Protein AF-A0A4V1XNG8-F1 (afdb_monomer_lite)

pLDDT: mean 71.33, std 11.83, range [43.94, 88.0]

Secondary structure (DSSP, 8-state):
----SHHHHHHHHHT---GGGSTTT-----S---HHHHHHHHHHHHHHHHHHHHHHHHHHHHHHHHHHHHHGGGGHHHHHHHHHHHHHHHHH--

Structure (mmCIF, N/CA/C/O backbone):
data_AF-A0A4V1XNG8-F1
#
_entry.id   AF-A0A4V1XNG8-F1
#
loop_
_atom_site.group_PDB
_atom_site.id
_atom_site.type_symbol
_atom_site.label_atom_id
_atom_site.label_alt_id
_atom_site.label_comp_id
_atom_site.label_asym_id
_atom_site.label_entity_id
_atom_site.label_seq_id
_atom_site.pdbx_PDB_ins_code
_atom_site.Cartn_x
_atom_site.Cartn_y
_atom_site.Cartn_z
_atom_site.occupancy
_atom_site.B_iso_or_equiv
_atom_site.auth_seq_id
_atom_site.auth_comp_id
_atom_site.auth_asym_id
_atom_site.auth_atom_id
_atom_site.pdbx_PDB_model_num
ATOM 1 N N . MET A 1 1 ? 8.535 -7.028 1.753 1.00 43.94 1 MET A N 1
ATOM 2 C CA . MET A 1 1 ? 8.831 -7.791 0.526 1.00 43.94 1 MET A CA 1
ATOM 3 C C . MET A 1 1 ? 8.357 -6.911 -0.594 1.00 43.94 1 MET A C 1
ATOM 5 O O . MET A 1 1 ? 7.167 -6.655 -0.667 1.00 43.94 1 MET A O 1
ATOM 9 N N . TYR A 1 2 ? 9.281 -6.318 -1.335 1.00 44.38 2 TYR A N 1
ATOM 10 C CA . TYR A 1 2 ? 8.893 -5.544 -2.497 1.00 44.38 2 TYR A CA 1
ATOM 11 C C . TYR A 1 2 ? 8.427 -6.511 -3.573 1.00 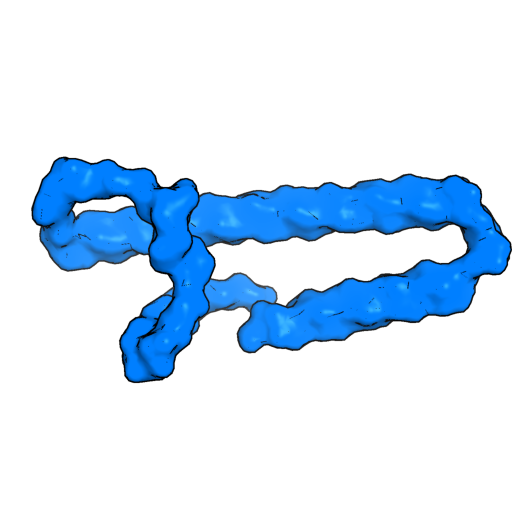44.38 2 TYR A C 1
ATOM 13 O O . TYR A 1 2 ? 8.860 -7.658 -3.613 1.00 44.38 2 TYR A O 1
ATOM 21 N N . ASN A 1 3 ? 7.520 -6.045 -4.418 1.00 52.97 3 ASN A N 1
ATOM 22 C CA . ASN A 1 3 ? 7.019 -6.755 -5.580 1.00 52.97 3 ASN A CA 1
ATOM 23 C C . ASN A 1 3 ? 8.192 -6.974 -6.573 1.00 52.97 3 ASN A C 1
ATOM 25 O O . ASN A 1 3 ? 8.440 -6.193 -7.497 1.00 52.97 3 ASN A O 1
ATOM 29 N N . ASP A 1 4 ? 9.023 -7.969 -6.259 1.00 45.78 4 ASP A N 1
ATOM 30 C CA . ASP A 1 4 ? 10.421 -8.076 -6.664 1.00 45.78 4 ASP A CA 1
ATOM 31 C C . ASP A 1 4 ? 10.517 -8.793 -8.001 1.00 45.78 4 ASP A C 1
ATOM 33 O O . ASP A 1 4 ? 10.542 -10.012 -8.039 1.00 45.78 4 ASP A O 1
ATOM 37 N N . TYR A 1 5 ? 10.627 -8.019 -9.084 1.00 44.97 5 TYR A N 1
ATOM 38 C CA . TYR A 1 5 ? 11.191 -8.384 -10.397 1.00 44.97 5 TYR A CA 1
ATOM 39 C C . TYR A 1 5 ? 10.505 -9.518 -11.202 1.00 44.97 5 TYR A C 1
ATOM 41 O O . TYR A 1 5 ? 10.348 -9.376 -12.415 1.00 44.97 5 TYR A O 1
ATOM 49 N N . GLU A 1 6 ? 10.059 -10.591 -10.558 1.00 51.53 6 GLU A N 1
ATOM 50 C CA . GLU A 1 6 ? 9.423 -11.786 -11.105 1.00 51.53 6 GLU A CA 1
ATOM 51 C C . GLU A 1 6 ? 7.917 -11.605 -11.327 1.00 51.53 6 GLU A C 1
ATOM 53 O O . GLU A 1 6 ? 7.383 -12.216 -12.251 1.00 51.53 6 GLU A O 1
ATOM 58 N N . SER A 1 7 ? 7.240 -10.721 -10.579 1.00 62.22 7 SER A N 1
ATOM 59 C CA . SER A 1 7 ? 5.801 -10.487 -10.773 1.00 62.22 7 SER A CA 1
ATOM 60 C C . SER A 1 7 ? 5.488 -9.880 -12.127 1.00 62.22 7 SER A C 1
ATOM 62 O O . SER A 1 7 ? 4.606 -10.381 -12.783 1.00 62.22 7 SER A O 1
ATOM 64 N N . VAL A 1 8 ? 6.254 -8.911 -12.636 1.00 65.50 8 VAL A N 1
ATOM 65 C CA . VAL A 1 8 ? 5.968 -8.331 -13.965 1.00 65.50 8 VAL A CA 1
ATOM 66 C C . VAL A 1 8 ? 6.097 -9.364 -15.084 1.00 65.50 8 VAL A C 1
ATOM 68 O O . VAL A 1 8 ? 5.366 -9.307 -16.069 1.00 65.50 8 VAL A O 1
ATOM 71 N N . THR A 1 9 ? 7.037 -10.303 -14.955 1.00 67.81 9 THR A N 1
ATOM 72 C CA . THR A 1 9 ? 7.187 -11.378 -15.946 1.00 67.81 9 THR A CA 1
ATOM 73 C C . THR A 1 9 ? 6.023 -12.359 -15.825 1.00 67.81 9 THR A C 1
ATOM 75 O O . THR A 1 9 ? 5.387 -12.662 -16.828 1.00 67.81 9 THR A O 1
ATOM 78 N N . ARG A 1 10 ? 5.681 -12.765 -14.596 1.00 70.81 10 ARG A N 1
ATOM 79 C CA . ARG A 1 10 ? 4.526 -13.622 -14.303 1.00 70.81 10 ARG A CA 1
ATOM 80 C C . ARG A 1 10 ? 3.199 -12.982 -14.720 1.00 70.81 10 ARG A C 1
ATOM 82 O O . ARG A 1 10 ? 2.398 -13.644 -15.350 1.00 70.81 10 ARG A O 1
ATOM 89 N N . ASP A 1 11 ? 2.991 -11.705 -14.433 1.00 72.94 11 ASP A N 1
ATOM 90 C CA . ASP A 1 11 ? 1.796 -10.932 -14.767 1.00 72.94 11 ASP A CA 1
ATOM 91 C C . ASP A 1 11 ? 1.650 -10.824 -16.287 1.00 72.94 11 ASP A C 1
ATOM 93 O O . ASP A 1 11 ? 0.563 -11.016 -16.820 1.00 72.94 11 ASP A O 1
ATOM 97 N N . LYS A 1 12 ? 2.755 -10.620 -17.018 1.00 73.50 12 LYS A N 1
ATOM 98 C CA . LYS A 1 12 ? 2.747 -10.680 -18.488 1.00 73.50 12 LYS A CA 1
ATOM 99 C C . LYS A 1 12 ? 2.403 -12.076 -19.012 1.00 73.50 12 LYS A C 1
ATOM 101 O O . LYS A 1 12 ? 1.644 -12.175 -19.974 1.00 73.50 12 LYS A O 1
ATOM 106 N N . ASP A 1 13 ? 2.943 -13.127 -18.399 1.00 73.62 13 ASP A N 1
ATOM 107 C CA . ASP A 1 13 ? 2.694 -14.520 -18.795 1.00 73.62 13 ASP A CA 1
ATOM 108 C C . ASP A 1 13 ? 1.260 -14.980 -18.452 1.00 73.62 13 ASP A C 1
ATOM 110 O O . ASP A 1 13 ? 0.645 -15.730 -19.212 1.00 73.62 13 ASP A O 1
ATOM 114 N N . GLU A 1 14 ? 0.705 -14.499 -17.339 1.00 76.69 14 GLU A N 1
ATOM 115 C CA . GLU A 1 14 ? -0.643 -14.799 -16.835 1.00 76.69 14 GLU A CA 1
ATOM 116 C C . GLU A 1 14 ? -1.706 -13.800 -17.330 1.00 76.69 14 GLU A C 1
ATOM 118 O O . GLU A 1 14 ? -2.894 -13.973 -17.057 1.00 76.69 14 GLU A O 1
ATOM 123 N N . VAL A 1 15 ? -1.303 -12.784 -18.105 1.00 73.50 15 VAL A N 1
ATOM 124 C CA . VAL A 1 15 ? -2.159 -11.685 -18.599 1.00 73.50 15 VAL A CA 1
ATOM 125 C C . VAL A 1 15 ? -2.857 -10.939 -17.448 1.00 73.50 15 VAL A C 1
ATOM 127 O O . VAL A 1 15 ? -3.999 -10.490 -17.556 1.00 73.50 15 VAL A O 1
ATOM 130 N N . ASN A 1 16 ? -2.159 -10.814 -16.324 1.00 73.50 16 ASN A N 1
ATOM 131 C CA . ASN A 1 16 ? -2.560 -9.989 -15.201 1.00 73.50 16 ASN A CA 1
ATOM 132 C C . ASN A 1 16 ? -2.099 -8.541 -15.422 1.00 73.50 16 ASN A C 1
ATOM 134 O O . ASN A 1 16 ? -1.055 -8.291 -16.026 1.00 73.50 16 ASN A O 1
ATOM 138 N N . LEU A 1 17 ? -2.889 -7.579 -14.947 1.00 69.19 17 LEU A N 1
ATOM 139 C CA . LEU A 1 17 ? -2.530 -6.163 -15.039 1.00 69.19 17 LEU A CA 1
ATOM 140 C C . LEU A 1 17 ? -1.548 -5.808 -13.924 1.00 69.19 17 LEU A C 1
ATOM 142 O O . LEU A 1 17 ? -1.800 -6.123 -12.761 1.00 69.19 17 LEU A O 1
ATOM 146 N N . ASN A 1 18 ? -0.474 -5.099 -14.264 1.00 72.56 18 ASN A N 1
ATOM 147 C CA . ASN A 1 18 ? 0.458 -4.551 -13.288 1.00 72.56 18 ASN A CA 1
ATOM 148 C C . ASN A 1 18 ? 0.328 -3.024 -13.209 1.00 72.56 18 ASN A C 1
ATOM 150 O O . ASN A 1 18 ? -0.032 -2.351 -14.176 1.00 72.56 18 ASN A O 1
ATOM 154 N N . SER A 1 19 ? 0.689 -2.441 -12.066 1.00 72.94 19 SER A N 1
ATOM 155 C CA . SER A 1 19 ? 0.681 -0.989 -11.875 1.00 72.94 19 SER A CA 1
ATOM 156 C C . SER A 1 19 ? 1.554 -0.225 -12.890 1.00 72.94 19 SER A C 1
ATOM 158 O O . SER A 1 19 ? 1.315 0.952 -13.151 1.00 72.94 19 SER A O 1
ATOM 160 N N . ILE A 1 20 ? 2.544 -0.875 -13.514 1.00 73.88 20 ILE A N 1
ATOM 161 C CA . ILE A 1 20 ? 3.354 -0.275 -14.593 1.00 73.88 20 ILE A CA 1
ATOM 162 C C . ILE A 1 20 ? 2.606 -0.120 -15.930 1.00 73.88 20 ILE A C 1
ATOM 164 O O . ILE A 1 20 ? 3.083 0.597 -16.814 1.00 73.88 20 ILE A O 1
ATOM 168 N N . ASP A 1 21 ? 1.471 -0.802 -16.099 1.00 73.25 21 ASP A N 1
ATOM 169 C CA . ASP A 1 21 ? 0.694 -0.800 -17.342 1.00 73.25 21 ASP A CA 1
ATOM 170 C C . ASP A 1 21 ? -0.266 0.395 -17.424 1.00 73.25 21 ASP A C 1
ATOM 172 O O . ASP A 1 21 ? -0.780 0.704 -18.501 1.00 73.25 21 ASP A O 1
ATOM 176 N N . PHE A 1 22 ? -0.486 1.104 -16.312 1.00 77.38 22 PHE A N 1
ATOM 177 C CA . PHE A 1 22 ? -1.326 2.295 -16.297 1.00 77.38 22 PHE A CA 1
ATOM 178 C C . PHE A 1 22 ? -0.650 3.474 -17.024 1.00 77.38 22 PHE A C 1
ATOM 180 O O . PHE A 1 22 ? 0.545 3.744 -16.829 1.00 77.38 22 PHE A O 1
ATOM 187 N N . PRO A 1 23 ? -1.406 4.221 -17.850 1.00 73.06 23 PRO A N 1
ATOM 188 C CA . PRO A 1 23 ? -0.867 5.309 -18.666 1.00 73.06 23 PRO A CA 1
ATOM 189 C C . PRO A 1 23 ? -0.256 6.450 -17.838 1.00 73.06 23 PRO A C 1
ATOM 191 O O . PRO A 1 23 ? 0.633 7.150 -18.318 1.00 73.06 23 PRO A O 1
ATOM 194 N N . GLU A 1 24 ? -0.675 6.618 -16.585 1.00 71.38 24 GLU A N 1
ATOM 195 C CA . GLU A 1 24 ? -0.145 7.593 -15.629 1.00 71.38 24 GLU A CA 1
ATOM 196 C C . GLU A 1 24 ? 1.336 7.344 -15.293 1.00 71.38 24 GLU A C 1
ATOM 198 O O . GLU A 1 24 ? 2.086 8.285 -14.999 1.00 71.38 24 GLU A O 1
ATOM 203 N N . PHE A 1 25 ? 1.782 6.085 -15.369 1.00 69.06 25 PHE A N 1
ATOM 204 C CA . PHE A 1 25 ? 3.176 5.700 -15.141 1.00 69.06 25 PHE A CA 1
ATOM 205 C C . PHE A 1 25 ? 3.953 5.532 -16.445 1.00 69.06 25 PHE A C 1
ATOM 207 O O . PHE A 1 25 ? 5.166 5.737 -16.455 1.00 69.06 25 PHE A O 1
ATOM 214 N N . GLN A 1 26 ? 3.281 5.272 -17.566 1.00 68.38 26 GLN A N 1
ATOM 215 C CA . GLN A 1 26 ? 3.903 5.243 -18.888 1.00 68.38 26 GLN A CA 1
ATOM 216 C C . GLN A 1 26 ? 4.205 6.664 -19.384 1.00 68.38 26 GLN A C 1
ATOM 218 O O . GLN A 1 26 ? 3.524 7.225 -20.241 1.00 68.38 26 GLN A O 1
ATOM 223 N N . GLN A 1 27 ? 5.277 7.266 -18.865 1.00 65.50 27 GLN A N 1
ATOM 224 C CA . GLN A 1 27 ? 5.852 8.470 -19.460 1.00 65.50 27 GLN A CA 1
ATOM 225 C C . GLN A 1 27 ? 6.380 8.107 -20.852 1.00 65.50 27 GLN A C 1
ATOM 227 O O . GLN A 1 27 ? 7.469 7.557 -20.979 1.00 65.50 27 GLN A O 1
ATOM 232 N N . ILE A 1 28 ? 5.549 8.354 -21.868 1.00 56.22 28 ILE A N 1
ATOM 233 C CA . ILE A 1 28 ? 5.730 8.025 -23.288 1.00 56.22 28 ILE A CA 1
ATOM 234 C C . ILE A 1 28 ? 7.215 8.075 -23.691 1.00 56.22 28 ILE A C 1
ATOM 236 O O . ILE A 1 28 ? 7.761 9.169 -23.875 1.00 56.22 28 ILE A O 1
ATOM 240 N N . PRO A 1 29 ? 7.882 6.926 -23.905 1.00 51.94 29 PRO A N 1
ATOM 241 C CA . PRO A 1 29 ? 9.151 6.917 -24.599 1.00 51.94 29 PRO A CA 1
ATOM 242 C C . PRO A 1 29 ? 8.822 7.111 -26.079 1.00 51.94 29 PRO A C 1
ATOM 244 O O . PRO A 1 29 ? 8.382 6.194 -26.773 1.00 51.94 29 PRO A O 1
ATOM 247 N N . VAL A 1 30 ? 8.990 8.335 -26.575 1.00 48.19 30 VAL A N 1
ATOM 248 C CA . VAL A 1 30 ? 8.982 8.598 -28.015 1.00 48.19 30 VAL A CA 1
ATOM 249 C C . VAL A 1 30 ? 10.234 7.943 -28.600 1.00 48.19 30 VAL A C 1
ATOM 251 O O . VAL A 1 30 ? 11.307 8.537 -28.620 1.00 48.19 30 VAL A O 1
ATOM 254 N N . GLY A 1 31 ? 10.106 6.697 -29.049 1.00 51.00 31 GLY A N 1
ATOM 255 C CA . GLY A 1 31 ? 11.143 6.009 -29.813 1.00 51.00 31 GLY A CA 1
ATOM 256 C C . GLY A 1 31 ? 11.272 4.533 -29.465 1.00 51.00 31 GLY A C 1
ATOM 257 O O . GLY A 1 31 ? 11.208 4.153 -28.303 1.00 51.00 31 GLY A O 1
ATOM 258 N N . GLN A 1 32 ? 11.482 3.708 -30.495 1.00 50.56 32 GLN A N 1
ATOM 259 C CA . GLN A 1 32 ? 11.818 2.289 -30.362 1.00 50.56 32 GLN A CA 1
ATOM 260 C C . GLN A 1 32 ? 13.067 2.140 -29.486 1.00 50.56 32 GLN A C 1
ATOM 262 O O . GLN A 1 32 ? 14.193 2.367 -29.929 1.00 50.56 32 GLN A O 1
ATOM 267 N N . THR A 1 33 ? 12.870 1.790 -28.222 1.00 50.88 33 THR A N 1
ATOM 268 C CA . THR A 1 33 ? 13.948 1.528 -27.282 1.00 50.88 33 THR A CA 1
ATOM 269 C C . THR A 1 33 ? 14.362 0.069 -27.421 1.00 50.88 33 THR A C 1
ATOM 271 O O . THR A 1 33 ? 13.550 -0.842 -27.308 1.00 50.88 33 THR A O 1
ATOM 274 N N . SER A 1 34 ? 15.647 -0.161 -27.705 1.00 57.47 34 SER A N 1
ATOM 275 C CA . SER A 1 34 ? 16.252 -1.501 -27.660 1.00 57.47 34 SER A CA 1
ATOM 276 C C . SER A 1 34 ? 15.900 -2.231 -26.353 1.00 57.47 34 SER A C 1
ATOM 278 O O . SER A 1 34 ? 15.740 -1.569 -25.325 1.00 57.47 34 SER A O 1
ATOM 280 N N . ASP A 1 35 ? 15.889 -3.567 -26.345 1.00 58.81 35 ASP A N 1
ATOM 281 C CA . ASP A 1 35 ? 15.522 -4.395 -25.176 1.00 58.81 35 ASP A CA 1
ATOM 282 C C . ASP A 1 35 ? 16.236 -4.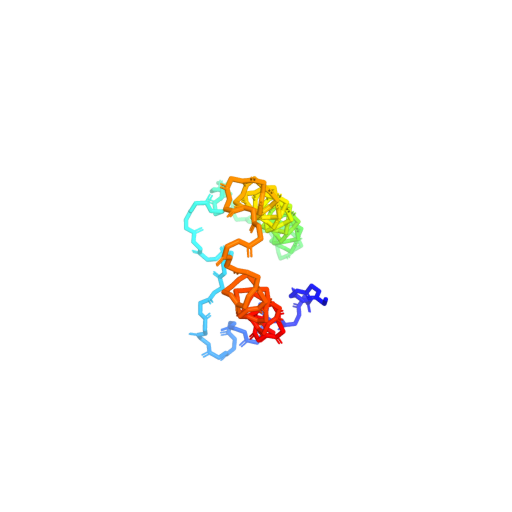013 -23.863 1.00 58.81 35 ASP A C 1
ATOM 284 O O . ASP A 1 35 ? 15.715 -4.229 -22.770 1.00 58.81 35 ASP A O 1
ATOM 288 N N . LYS A 1 36 ? 17.434 -3.415 -23.940 1.00 59.03 36 LYS A N 1
ATOM 289 C CA . LYS A 1 36 ? 18.165 -2.902 -22.768 1.00 59.03 36 LYS A CA 1
ATOM 290 C C . LYS A 1 36 ? 17.574 -1.604 -22.212 1.00 59.03 36 LYS A C 1
ATOM 292 O O . LYS A 1 36 ? 17.495 -1.443 -21.001 1.00 59.03 36 LYS A O 1
ATOM 297 N N . ALA A 1 37 ? 17.147 -0.697 -23.084 1.00 61.47 37 ALA A N 1
ATOM 298 C CA . ALA A 1 37 ? 16.537 0.571 -22.694 1.00 61.47 37 ALA A CA 1
ATOM 299 C C . ALA A 1 37 ? 15.118 0.375 -22.128 1.00 61.47 37 ALA A C 1
ATOM 301 O O . ALA A 1 37 ? 14.733 1.094 -21.211 1.00 61.47 37 ALA A O 1
ATOM 302 N N . GLY A 1 38 ? 14.383 -0.643 -22.593 1.00 65.31 38 GLY A N 1
ATOM 303 C CA . GLY A 1 38 ? 13.102 -1.036 -21.994 1.00 65.31 38 GLY A CA 1
ATOM 304 C C . GLY A 1 38 ? 13.240 -1.535 -20.549 1.00 65.31 38 GLY A C 1
ATOM 305 O O . GLY A 1 38 ? 12.460 -1.141 -19.687 1.00 65.31 38 GLY A O 1
ATOM 306 N N . LYS A 1 39 ? 14.278 -2.331 -20.253 1.00 68.38 39 LYS A N 1
ATOM 307 C CA . LYS A 1 39 ? 14.531 -2.853 -18.896 1.00 68.38 39 LYS A CA 1
ATOM 308 C C . 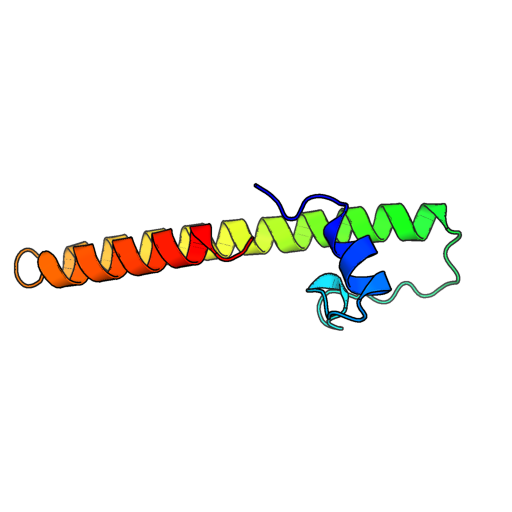LYS A 1 39 ? 14.938 -1.772 -17.894 1.00 68.38 39 LYS A C 1
ATOM 310 O O . LYS A 1 39 ? 14.485 -1.803 -16.753 1.00 68.38 39 LYS A O 1
ATOM 315 N N . GLU A 1 40 ? 15.768 -0.814 -18.305 1.00 70.12 40 GLU A N 1
ATOM 316 C CA . GLU A 1 40 ? 16.134 0.321 -17.443 1.00 70.12 40 GLU A CA 1
ATOM 317 C C . GLU A 1 40 ? 14.933 1.241 -17.178 1.00 70.12 40 GLU A C 1
ATOM 319 O O . GLU A 1 40 ? 14.751 1.710 -16.054 1.00 70.12 40 GLU A O 1
ATOM 324 N N . PHE A 1 41 ? 14.067 1.440 -18.178 1.00 73.94 41 PHE A N 1
ATOM 325 C CA . PHE A 1 41 ? 12.820 2.186 -18.009 1.00 73.94 41 PHE A CA 1
ATOM 326 C C . PHE A 1 41 ? 11.859 1.480 -17.042 1.00 73.94 41 PHE A C 1
ATOM 328 O O . PHE A 1 41 ? 11.362 2.106 -16.109 1.00 73.94 41 PHE A O 1
ATOM 335 N N . GLU A 1 42 ? 11.667 0.165 -17.183 1.00 74.00 42 GLU A N 1
ATOM 336 C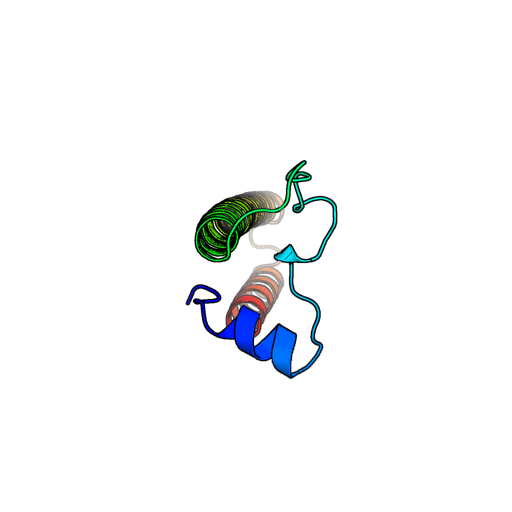 CA . GLU A 1 42 ? 10.851 -0.627 -16.252 1.00 74.00 42 GLU A CA 1
ATOM 337 C C . GLU A 1 42 ? 11.386 -0.538 -14.812 1.00 74.00 42 GLU A C 1
ATOM 339 O O . GLU A 1 42 ? 10.620 -0.363 -13.864 1.00 74.00 42 GLU A O 1
ATOM 344 N N . LYS A 1 43 ? 12.712 -0.587 -14.637 1.00 77.12 43 LYS A N 1
ATOM 345 C CA . LYS A 1 43 ? 13.354 -0.441 -13.324 1.00 77.12 43 LYS A CA 1
ATOM 346 C C . LYS A 1 43 ? 13.104 0.938 -12.706 1.00 77.12 43 LYS A C 1
ATOM 348 O O . LYS A 1 43 ? 12.839 1.027 -11.508 1.00 77.12 43 LYS A O 1
ATOM 353 N N . MET A 1 44 ? 13.159 2.000 -13.510 1.00 79.12 44 MET A N 1
ATOM 354 C CA . MET A 1 44 ? 12.830 3.357 -13.066 1.00 79.12 44 MET A CA 1
ATOM 355 C C . MET A 1 44 ? 11.357 3.472 -12.647 1.00 79.12 44 MET A C 1
ATOM 357 O O . MET A 1 44 ? 11.066 4.071 -11.611 1.00 79.12 44 MET A O 1
ATOM 361 N N . LEU A 1 45 ? 10.432 2.885 -13.413 1.00 77.94 45 LEU A N 1
ATOM 362 C CA . LEU A 1 45 ? 9.006 2.893 -13.073 1.00 77.94 45 LEU A CA 1
ATOM 363 C C . LEU A 1 45 ? 8.723 2.159 -11.764 1.00 77.94 45 LEU A C 1
ATOM 365 O O . LEU A 1 45 ? 8.001 2.690 -10.924 1.00 77.94 45 LEU A O 1
ATOM 369 N N . LYS A 1 46 ? 9.352 0.999 -11.548 1.00 76.94 46 LYS A N 1
ATOM 370 C CA . LYS A 1 46 ? 9.254 0.268 -10.276 1.00 76.94 46 LYS A CA 1
ATOM 371 C C . LYS A 1 46 ? 9.749 1.104 -9.101 1.00 76.94 46 LYS A C 1
ATOM 373 O O . LYS A 1 46 ? 9.056 1.195 -8.098 1.00 76.94 46 LYS A O 1
ATOM 378 N N . ALA A 1 47 ? 10.899 1.767 -9.240 1.00 80.06 47 ALA A N 1
ATOM 379 C CA . ALA A 1 47 ? 11.421 2.644 -8.191 1.00 80.06 47 ALA A CA 1
ATOM 380 C C . ALA A 1 47 ? 10.466 3.810 -7.873 1.00 80.06 47 ALA A C 1
ATOM 382 O O . ALA A 1 47 ? 10.333 4.201 -6.718 1.00 80.06 47 ALA A O 1
ATOM 383 N N . LYS A 1 48 ? 9.772 4.347 -8.885 1.00 81.75 48 LYS A N 1
ATOM 384 C CA . LYS A 1 48 ? 8.774 5.407 -8.700 1.00 81.75 48 LYS A CA 1
ATOM 385 C C . LYS A 1 48 ? 7.499 4.904 -8.018 1.00 81.75 48 LYS A C 1
ATOM 387 O O . LYS A 1 48 ? 7.016 5.569 -7.110 1.00 81.75 48 LYS A O 1
ATOM 392 N N . LEU A 1 49 ? 6.958 3.767 -8.461 1.00 82.38 49 LEU A N 1
ATOM 393 C CA . LEU A 1 49 ? 5.779 3.138 -7.850 1.00 82.38 49 LEU A CA 1
ATOM 394 C C . LEU A 1 49 ? 6.030 2.811 -6.388 1.00 82.38 49 LEU A C 1
ATOM 396 O O . LEU A 1 49 ? 5.187 3.034 -5.535 1.00 82.38 49 LEU A O 1
ATOM 400 N N . LEU A 1 50 ? 7.226 2.323 -6.113 1.00 81.62 50 LEU A N 1
ATOM 401 C CA . LEU A 1 50 ? 7.637 2.025 -4.770 1.00 81.62 50 LEU A CA 1
ATOM 402 C C . LEU A 1 50 ? 7.712 3.269 -3.885 1.00 81.62 50 LEU A C 1
ATOM 404 O O . LEU A 1 50 ? 7.185 3.265 -2.783 1.00 81.62 50 LEU A O 1
ATOM 408 N N . TRP A 1 51 ? 8.366 4.324 -4.371 1.00 85.19 51 TRP A N 1
ATOM 409 C CA . TRP A 1 51 ? 8.428 5.588 -3.644 1.00 85.19 51 TRP A CA 1
ATOM 410 C C . TRP A 1 51 ? 7.023 6.133 -3.351 1.00 85.19 51 TRP A C 1
ATOM 412 O O . TRP A 1 51 ? 6.789 6.690 -2.283 1.00 85.19 51 TRP A O 1
ATOM 422 N N . LEU A 1 52 ? 6.084 5.946 -4.286 1.00 81.81 52 LEU A N 1
ATOM 423 C CA . LEU A 1 52 ? 4.683 6.305 -4.089 1.00 81.81 52 LEU A CA 1
ATOM 424 C C . LEU A 1 52 ? 4.026 5.446 -3.000 1.00 81.81 52 LEU A C 1
ATOM 426 O O . LEU A 1 52 ? 3.404 6.006 -2.109 1.00 81.81 52 LEU A O 1
ATOM 430 N N . ALA A 1 53 ? 4.225 4.127 -3.022 1.00 82.38 53 ALA A N 1
ATOM 431 C CA . ALA A 1 53 ? 3.689 3.229 -1.999 1.00 82.38 53 ALA A CA 1
ATOM 432 C C . ALA A 1 53 ? 4.234 3.557 -0.596 1.00 82.38 53 ALA A C 1
ATOM 434 O O . ALA A 1 53 ? 3.480 3.597 0.370 1.00 82.38 53 ALA A O 1
ATOM 435 N N . GLU A 1 54 ? 5.531 3.857 -0.475 1.00 83.62 54 GLU A N 1
ATOM 436 C CA . GLU A 1 54 ? 6.131 4.290 0.795 1.00 83.62 54 GLU A CA 1
ATOM 437 C C . GLU A 1 54 ? 5.556 5.626 1.273 1.00 83.62 54 GLU A C 1
ATOM 439 O O . GLU A 1 54 ? 5.334 5.820 2.469 1.00 83.62 54 GLU A O 1
ATOM 444 N N . TYR A 1 55 ? 5.308 6.553 0.346 1.00 84.31 55 TYR A N 1
ATOM 445 C CA . TYR A 1 55 ? 4.675 7.827 0.660 1.00 84.31 55 TYR A CA 1
ATOM 446 C C . TYR A 1 55 ? 3.238 7.637 1.166 1.00 84.31 55 TYR A C 1
ATOM 448 O O . TYR A 1 55 ? 2.884 8.201 2.200 1.00 84.31 55 TYR A O 1
ATOM 456 N N . GLU A 1 56 ? 2.442 6.813 0.481 1.00 84.25 56 GLU A N 1
ATOM 457 C CA . GLU A 1 56 ? 1.064 6.487 0.866 1.00 84.25 56 GLU A CA 1
ATOM 458 C C . GLU A 1 56 ? 1.014 5.786 2.228 1.00 84.25 56 GLU A C 1
ATOM 460 O O . GLU A 1 56 ? 0.174 6.122 3.061 1.00 84.25 56 GLU A O 1
ATOM 465 N N . GLN A 1 57 ? 1.958 4.881 2.500 1.00 84.12 57 GLN A N 1
ATOM 466 C CA . GLN A 1 57 ? 2.082 4.238 3.807 1.00 84.12 57 GLN A CA 1
ATOM 467 C C . GLN A 1 57 ? 2.399 5.253 4.913 1.00 84.12 57 GLN A C 1
ATOM 469 O O . GLN A 1 57 ? 1.745 5.252 5.953 1.00 84.12 57 GLN A O 1
ATOM 474 N N . CYS A 1 58 ? 3.342 6.173 4.681 1.00 85.56 58 CYS A N 1
ATOM 475 C CA . CYS A 1 58 ? 3.640 7.230 5.651 1.00 85.56 58 CYS A CA 1
ATOM 476 C C . CYS A 1 58 ? 2.424 8.136 5.906 1.00 85.56 58 CYS A C 1
ATOM 478 O O . CYS A 1 58 ? 2.206 8.582 7.031 1.00 85.56 58 CYS A O 1
ATOM 480 N N . GLU A 1 59 ? 1.640 8.445 4.872 1.00 88.00 59 GLU A N 1
ATOM 481 C CA . GLU A 1 59 ? 0.427 9.257 5.001 1.00 88.00 59 GLU A CA 1
ATOM 482 C C . GLU A 1 59 ? -0.665 8.527 5.796 1.00 88.00 59 GLU A C 1
ATOM 484 O O . GLU A 1 59 ? -1.305 9.127 6.669 1.00 88.00 59 GLU A O 1
ATOM 489 N N . LEU A 1 60 ? -0.836 7.226 5.547 1.00 84.56 60 LEU A N 1
ATOM 490 C CA . LEU A 1 60 ? -1.733 6.363 6.310 1.00 84.56 60 LEU A CA 1
ATOM 491 C C . LEU A 1 60 ? -1.332 6.327 7.793 1.00 84.56 60 LEU A C 1
ATOM 493 O O . LEU A 1 60 ? -2.165 6.577 8.663 1.00 84.56 60 LEU A O 1
ATOM 497 N N . ASP A 1 61 ? -0.052 6.102 8.088 1.00 85.25 61 ASP A N 1
ATOM 498 C CA . ASP A 1 61 ? 0.460 6.071 9.462 1.00 85.25 61 ASP A CA 1
ATOM 499 C C . ASP A 1 61 ? 0.191 7.399 10.187 1.00 85.25 61 ASP A C 1
ATOM 501 O O . ASP A 1 61 ? -0.283 7.427 11.325 1.00 85.25 61 ASP A O 1
ATOM 505 N N . MET A 1 62 ? 0.433 8.527 9.512 1.00 86.81 62 MET A N 1
ATOM 506 C CA . MET A 1 62 ? 0.193 9.856 10.079 1.00 86.81 62 MET A CA 1
ATOM 507 C C . MET A 1 62 ? -1.292 10.130 10.333 1.00 86.81 62 MET A C 1
ATOM 509 O O . MET A 1 62 ? -1.638 10.737 11.349 1.00 86.81 62 MET A O 1
ATOM 513 N N . THR A 1 63 ? -2.175 9.692 9.435 1.00 86.69 63 THR A N 1
ATOM 514 C CA . THR A 1 63 ? -3.625 9.859 9.615 1.00 86.69 63 THR A CA 1
ATOM 515 C C . THR A 1 63 ? -4.174 8.968 10.724 1.00 86.69 63 THR A C 1
ATOM 517 O O . THR A 1 63 ? -5.055 9.411 11.460 1.00 86.69 63 THR A O 1
ATOM 520 N N . ILE A 1 64 ? -3.626 7.765 10.916 1.00 82.69 64 ILE A N 1
ATOM 521 C CA . ILE A 1 64 ? -3.972 6.896 12.050 1.00 82.69 64 ILE A CA 1
ATOM 522 C C . ILE A 1 64 ? -3.548 7.544 13.366 1.00 82.69 64 ILE A C 1
ATOM 524 O O . ILE A 1 64 ? -4.375 7.657 14.263 1.00 82.69 64 ILE A O 1
ATOM 528 N N . LEU A 1 65 ? -2.317 8.055 13.462 1.00 84.94 65 LEU A N 1
ATOM 529 C CA . LEU A 1 65 ? -1.845 8.747 14.669 1.00 84.94 65 LEU A CA 1
ATOM 530 C C . LEU A 1 65 ? -2.732 9.949 15.037 1.00 84.94 65 LEU A C 1
ATOM 532 O O . LEU A 1 65 ? -3.066 10.146 16.204 1.00 84.94 65 LEU A O 1
ATOM 536 N N . GLN A 1 66 ? -3.154 10.739 14.045 1.00 84.81 66 GLN A N 1
ATOM 53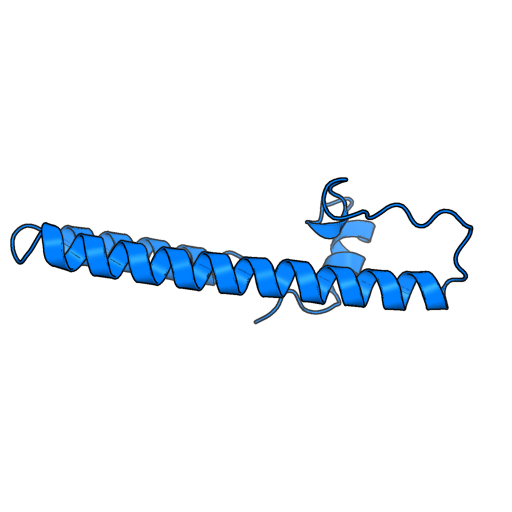7 C CA . GLN A 1 66 ? -4.095 11.844 14.268 1.00 84.81 66 GLN A CA 1
ATOM 538 C C . GLN A 1 66 ? -5.473 11.345 14.719 1.00 84.81 66 GLN A C 1
ATOM 540 O O . GLN A 1 66 ? -6.105 11.951 15.583 1.00 84.81 66 GLN A O 1
ATOM 545 N N . LEU A 1 67 ? -5.941 10.232 14.152 1.00 82.56 67 LEU A N 1
ATOM 546 C CA . LEU A 1 67 ? -7.208 9.619 14.536 1.00 82.56 67 LEU A CA 1
ATOM 547 C C . LEU A 1 67 ? -7.174 9.097 15.981 1.00 82.56 67 LEU A C 1
ATOM 549 O O . LEU A 1 67 ? -8.163 9.246 16.698 1.00 82.56 67 LEU A O 1
ATOM 553 N N . GLU A 1 68 ? -6.052 8.523 16.420 1.00 81.31 68 GLU A N 1
ATOM 554 C CA . GLU A 1 68 ? -5.828 8.085 17.804 1.00 81.31 68 GLU A CA 1
ATOM 555 C C . GLU A 1 68 ? -5.876 9.259 18.794 1.00 81.31 68 GLU A C 1
ATOM 557 O O . GLU A 1 68 ? -6.511 9.155 19.848 1.00 81.31 68 GLU A O 1
ATOM 562 N N . GLU A 1 69 ? -5.257 10.391 18.440 1.00 82.44 69 GLU A N 1
ATOM 563 C CA . GLU A 1 69 ? -5.258 11.608 19.259 1.00 82.44 69 GLU A CA 1
ATOM 564 C C . GLU A 1 69 ? -6.673 12.195 19.420 1.00 82.44 69 GLU A C 1
ATOM 566 O O . GLU A 1 69 ? -7.070 12.557 20.531 1.00 82.44 69 GLU A O 1
ATOM 571 N N . GLU A 1 70 ? -7.462 12.236 18.340 1.00 80.69 70 GLU A N 1
ATOM 572 C CA . GLU A 1 70 ? -8.822 12.800 18.333 1.00 80.69 70 GLU A CA 1
ATOM 573 C C . GLU A 1 70 ? -9.869 11.897 19.016 1.00 80.69 70 GLU A C 1
ATOM 575 O O . GLU A 1 70 ? -10.803 12.393 19.655 1.00 80.69 70 GLU A O 1
ATOM 580 N N . LEU A 1 71 ? -9.750 10.565 18.913 1.00 74.12 71 LEU A N 1
ATOM 581 C CA . LEU A 1 71 ? -10.722 9.631 19.515 1.00 74.12 71 LEU A CA 1
ATOM 582 C C . LEU A 1 71 ? -10.468 9.353 21.008 1.00 74.12 71 LEU A C 1
ATOM 584 O O . LEU A 1 71 ? -11.407 8.985 21.737 1.00 74.12 71 LEU A O 1
ATOM 588 N N . GLY A 1 72 ? -9.225 9.511 21.470 1.00 69.88 72 GLY A N 1
ATOM 589 C CA . GLY A 1 72 ? -8.802 9.164 22.827 1.00 69.88 72 GLY A CA 1
ATOM 590 C C . GLY A 1 72 ? -9.160 7.721 23.231 1.00 69.88 72 GLY A C 1
ATOM 591 O O . GLY A 1 72 ? -9.402 6.849 22.398 1.00 69.88 72 GLY A O 1
ATOM 592 N N . ASN A 1 73 ? -9.282 7.458 24.539 1.00 65.81 73 ASN A N 1
ATOM 593 C CA . ASN A 1 73 ? -9.558 6.113 25.096 1.00 65.81 73 ASN A CA 1
ATOM 594 C C . ASN A 1 73 ? -10.957 5.549 24.765 1.00 65.81 73 ASN A C 1
ATOM 596 O O . ASN A 1 73 ? -11.339 4.483 25.251 1.00 65.81 73 ASN A O 1
ATOM 600 N N . THR A 1 74 ? -11.774 6.276 24.004 1.00 63.50 74 THR A N 1
ATOM 601 C CA . THR A 1 74 ? -13.192 5.953 23.804 1.00 63.50 74 THR A CA 1
ATOM 602 C C . THR A 1 74 ? -13.387 4.759 22.867 1.00 63.50 74 THR A C 1
ATOM 604 O O . THR A 1 74 ? -14.443 4.128 22.904 1.00 63.50 74 THR A O 1
ATOM 607 N N . LEU A 1 75 ? -12.382 4.428 22.046 1.00 64.69 75 LEU A N 1
ATOM 608 C CA . LEU A 1 75 ? -12.511 3.458 20.956 1.00 64.69 75 LEU A CA 1
ATOM 609 C C . LEU A 1 75 ? -11.262 2.575 20.748 1.00 64.69 75 LEU A C 1
ATOM 611 O O . LEU A 1 75 ? -11.002 2.136 19.632 1.00 64.69 75 LEU A O 1
ATOM 615 N N . GLU A 1 76 ? -10.527 2.257 21.816 1.00 69.75 76 GLU A N 1
ATOM 616 C CA . GLU A 1 76 ? -9.310 1.413 21.792 1.00 69.75 76 GLU A CA 1
ATOM 617 C C . GLU A 1 76 ? -9.512 0.114 20.974 1.00 69.75 76 GLU A C 1
ATOM 619 O O . GLU A 1 76 ? -8.761 -0.192 20.057 1.00 69.75 76 GLU A O 1
ATOM 624 N N . ARG A 1 77 ? -10.648 -0.573 21.176 1.00 69.12 77 ARG A N 1
ATOM 625 C CA . ARG A 1 77 ? -11.022 -1.782 20.413 1.00 69.12 77 ARG A CA 1
ATOM 626 C C . ARG A 1 77 ? -11.219 -1.572 18.911 1.00 69.12 77 ARG A C 1
ATOM 628 O O . ARG A 1 77 ? -11.080 -2.522 18.142 1.00 69.12 77 ARG A O 1
ATOM 635 N N . PHE A 1 78 ? -11.658 -0.387 18.500 1.00 75.56 78 PHE A N 1
ATOM 636 C CA . PHE A 1 78 ? -11.868 -0.075 17.088 1.00 75.56 78 PHE A CA 1
ATOM 637 C C . PHE A 1 78 ? -10.537 0.215 16.400 1.00 75.56 78 PHE A C 1
ATOM 639 O O . PHE A 1 78 ? -10.322 -0.288 15.303 1.00 75.56 78 PHE A O 1
ATOM 646 N N . LEU A 1 79 ? -9.642 0.946 17.071 1.00 72.94 79 LEU A N 1
ATOM 647 C CA . LEU A 1 79 ? -8.281 1.193 16.595 1.00 72.94 79 LEU A CA 1
ATOM 648 C C . LEU A 1 79 ? -7.491 -0.117 16.484 1.00 72.94 79 LEU A C 1
ATOM 650 O O . LEU A 1 79 ? -6.947 -0.382 15.420 1.00 72.94 79 LEU A O 1
ATOM 654 N N . ASP A 1 80 ? -7.577 -1.007 17.479 1.00 78.56 80 ASP A N 1
ATOM 655 C CA . ASP A 1 80 ? -6.986 -2.355 17.406 1.00 78.56 80 ASP A CA 1
ATOM 656 C C . ASP A 1 80 ? -7.509 -3.158 16.202 1.00 78.56 80 ASP A C 1
ATOM 658 O O . ASP A 1 80 ? -6.771 -3.878 15.526 1.00 78.56 80 ASP A O 1
ATOM 662 N N . SER A 1 81 ? -8.814 -3.054 15.928 1.00 80.12 81 SER A N 1
ATOM 663 C CA . SER A 1 81 ? -9.439 -3.750 14.798 1.00 80.12 81 SER A CA 1
ATOM 664 C C . SER A 1 81 ? -9.005 -3.157 13.456 1.00 80.12 81 SER A C 1
ATOM 666 O O . SER A 1 81 ? -8.852 -3.897 12.484 1.00 80.12 81 SER A O 1
ATOM 668 N N . LEU A 1 82 ? -8.806 -1.838 13.401 1.00 81.12 82 LEU A N 1
ATOM 669 C CA . LEU A 1 82 ? -8.332 -1.124 12.221 1.00 81.12 82 LEU A CA 1
ATOM 670 C C . LEU A 1 82 ? -6.848 -1.416 11.959 1.00 81.12 82 LEU A C 1
ATOM 672 O O . LEU A 1 82 ? -6.503 -1.745 10.828 1.00 81.12 82 LEU A O 1
ATOM 676 N N . GLU A 1 83 ? -5.995 -1.399 12.990 1.00 81.12 83 GLU A N 1
ATOM 677 C CA . GLU A 1 83 ? -4.575 -1.767 12.884 1.00 81.12 83 GLU A CA 1
ATOM 678 C C . GLU A 1 83 ? -4.428 -3.219 12.414 1.00 81.12 83 GLU A C 1
ATOM 680 O O . GLU A 1 83 ? -3.647 -3.509 11.506 1.00 81.12 83 GLU A O 1
ATOM 685 N N . LEU A 1 84 ? -5.220 -4.143 12.975 1.00 82.81 84 LEU A N 1
ATOM 686 C CA . LEU A 1 84 ? -5.238 -5.531 12.520 1.00 82.81 84 LEU A CA 1
ATOM 687 C C . LEU A 1 84 ? -5.641 -5.625 11.045 1.00 82.81 84 LEU A C 1
ATOM 689 O O . LEU A 1 84 ? -5.014 -6.372 10.300 1.00 82.81 84 LEU A O 1
ATOM 693 N N . PHE A 1 85 ? -6.669 -4.884 10.621 1.00 82.44 85 PHE A N 1
ATOM 694 C CA . PHE A 1 85 ? -7.112 -4.877 9.229 1.00 82.44 85 PHE A CA 1
ATOM 695 C C . PHE A 1 85 ? -6.016 -4.355 8.294 1.00 82.44 85 PHE A C 1
ATOM 697 O O . PHE A 1 85 ? -5.728 -5.001 7.290 1.00 82.44 85 PHE A O 1
ATOM 704 N N . ILE A 1 86 ? -5.354 -3.253 8.648 1.00 79.94 86 ILE A N 1
ATOM 705 C CA . ILE A 1 86 ? -4.252 -2.678 7.864 1.00 79.94 86 ILE A CA 1
ATOM 706 C C . ILE A 1 86 ? -3.098 -3.673 7.758 1.00 79.94 86 ILE A C 1
ATOM 708 O O . ILE A 1 86 ? -2.726 -4.046 6.654 1.00 79.94 86 ILE A O 1
ATOM 712 N N . ARG A 1 87 ? -2.623 -4.222 8.882 1.00 79.25 87 ARG A N 1
ATOM 713 C CA . ARG A 1 87 ? -1.537 -5.218 8.890 1.00 79.25 87 ARG A CA 1
ATOM 714 C C . ARG A 1 87 ? -1.865 -6.479 8.106 1.00 79.25 87 ARG A C 1
ATOM 716 O O . ARG A 1 87 ? -0.982 -7.099 7.522 1.00 79.25 87 ARG A O 1
ATOM 723 N N . VAL A 1 88 ? -3.120 -6.913 8.161 1.00 78.06 88 VAL A N 1
ATOM 724 C CA . VAL A 1 88 ? -3.597 -8.053 7.381 1.00 78.06 88 VAL A CA 1
ATOM 725 C C . VAL A 1 88 ? -3.576 -7.707 5.896 1.00 78.06 88 VAL A C 1
ATOM 727 O O . VAL A 1 88 ? -3.129 -8.527 5.105 1.00 78.06 88 VAL A O 1
ATOM 730 N N . THR A 1 89 ? -4.000 -6.505 5.518 1.00 71.00 89 THR A N 1
ATOM 731 C CA . THR A 1 89 ? -3.983 -6.056 4.120 1.00 71.00 89 THR A CA 1
ATOM 732 C C . THR A 1 89 ? -2.543 -5.928 3.609 1.00 71.00 89 THR A C 1
ATOM 734 O O . THR A 1 89 ? -2.222 -6.527 2.589 1.00 71.00 89 THR A O 1
ATOM 737 N N . ASP A 1 90 ? -1.640 -5.342 4.401 1.00 69.56 90 ASP A N 1
ATOM 738 C CA . ASP A 1 90 ? -0.194 -5.306 4.126 1.00 69.56 90 ASP A CA 1
ATOM 739 C C . ASP A 1 90 ? 0.420 -6.710 3.966 1.00 69.56 90 ASP A C 1
ATOM 741 O O . ASP A 1 90 ? 1.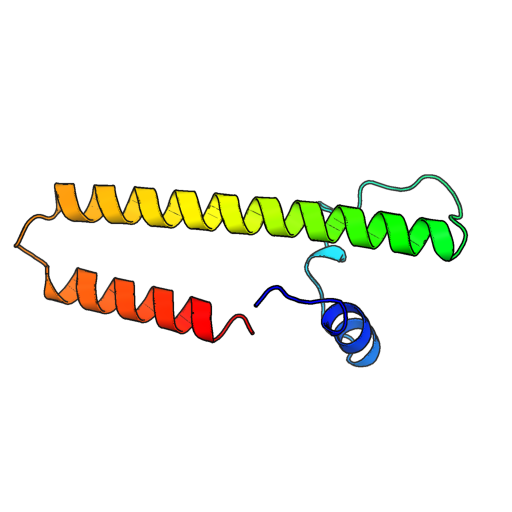388 -6.902 3.231 1.00 69.56 90 ASP A O 1
ATOM 745 N N . LEU A 1 91 ? -0.118 -7.713 4.674 1.00 68.94 91 LEU A N 1
ATOM 746 C CA . LEU A 1 91 ? 0.323 -9.107 4.577 1.00 68.94 91 LEU A CA 1
ATOM 747 C C . LEU A 1 91 ? -0.222 -9.821 3.330 1.00 68.94 91 LEU A C 1
ATOM 749 O O . LEU A 1 91 ? 0.361 -10.826 2.923 1.00 68.94 91 LEU A O 1
ATOM 753 N N . TYR A 1 92 ? -1.337 -9.356 2.760 1.00 55.62 92 TYR A N 1
ATOM 754 C CA . TYR A 1 92 ? -2.011 -9.985 1.618 1.00 55.62 92 TYR A CA 1
ATOM 755 C C . TYR A 1 92 ? -1.818 -9.251 0.287 1.00 55.62 92 TYR A C 1
ATOM 757 O O . TYR A 1 92 ? -2.118 -9.855 -0.741 1.00 55.62 92 TYR A O 1
ATOM 765 N N . ASP A 1 93 ? -1.249 -8.044 0.269 1.00 51.09 93 ASP A N 1
ATOM 766 C CA . ASP A 1 93 ? -0.756 -7.376 -0.951 1.00 51.09 93 ASP A CA 1
ATOM 767 C C . ASP A 1 93 ? 0.548 -8.022 -1.501 1.00 51.09 93 ASP A C 1
ATOM 769 O O . ASP A 1 93 ? 1.455 -7.351 -2.000 1.00 51.09 93 ASP A O 1
ATOM 773 N N . VAL A 1 94 ? 0.638 -9.358 -1.404 1.00 44.00 94 VAL A N 1
ATOM 774 C CA . VAL A 1 94 ? 1.748 -10.236 -1.833 1.00 44.00 94 VAL A CA 1
ATOM 775 C C . VAL A 1 94 ? 1.537 -10.767 -3.247 1.00 44.00 94 VAL A C 1
ATOM 777 O O . VAL A 1 94 ? 0.451 -11.327 -3.516 1.00 44.00 94 VAL A O 1
#

Foldseek 3Di:
DQPPDVVVVVCVVVVHDDPCPDVVLCPDPPDDDDPVRVVVSVVVSSVVVVVVVVVVVVVVVVVLVVVCVVCDPVCPVVSVVVVVVVVVVVVVVD

Sequence (94 aa):
MYNDYESVTRDKDEVNLNSIDFPEFQQIPVGQTSDKAGKEFEKMLKAKLLWLAEYEQCELDMTILQLEEELGNTLERFLDSLELFIRVTDLYDV

Radius of gyration: 18.39 Å; chains: 1; bounding box: 31×28×56 Å